Protein AF-F9Y3T7-F1 (afdb_monomer_lite)

pLDDT: mean 92.43, std 6.91, range [63.28, 98.75]

Structure (mmCIF, N/CA/C/O backbone):
data_AF-F9Y3T7-F1
#
_entry.id   AF-F9Y3T7-F1
#
loop_
_atom_site.group_PDB
_atom_site.id
_atom_site.type_symbol
_atom_site.label_atom_id
_atom_site.label_alt_id
_atom_site.label_comp_id
_atom_site.label_asym_id
_atom_site.label_entity_id
_atom_site.label_seq_id
_atom_site.pdbx_PDB_ins_code
_atom_site.Cartn_x
_atom_site.Cartn_y
_atom_site.Cartn_z
_atom_site.occupancy
_atom_site.B_iso_or_equiv
_atom_site.auth_seq_id
_atom_site.auth_comp_id
_atom_site.auth_asym_id
_atom_site.auth_atom_id
_atom_site.pdbx_PDB_model_num
ATOM 1 N N . MET A 1 1 ? 11.627 -6.253 4.872 1.00 92.94 1 MET A N 1
ATOM 2 C CA . MET A 1 1 ? 11.389 -5.052 4.036 1.00 92.94 1 MET A CA 1
ATOM 3 C C . MET A 1 1 ? 10.175 -5.249 3.144 1.00 92.94 1 MET A C 1
ATOM 5 O O . MET A 1 1 ? 9.950 -6.360 2.670 1.00 92.94 1 MET A O 1
ATOM 9 N N . ALA A 1 2 ? 9.436 -4.180 2.865 1.00 96.38 2 ALA A N 1
ATOM 10 C CA . ALA A 1 2 ? 8.285 -4.183 1.967 1.00 96.38 2 ALA A CA 1
ATOM 11 C C . ALA A 1 2 ? 8.311 -2.963 1.037 1.00 96.38 2 ALA A C 1
ATOM 13 O O . ALA A 1 2 ? 8.894 -1.929 1.361 1.00 96.38 2 ALA A O 1
ATOM 14 N N . ILE A 1 3 ? 7.655 -3.079 -0.118 1.00 97.00 3 ILE A N 1
ATOM 15 C CA . ILE A 1 3 ? 7.386 -1.949 -1.014 1.00 97.00 3 ILE A CA 1
ATOM 16 C C . ILE A 1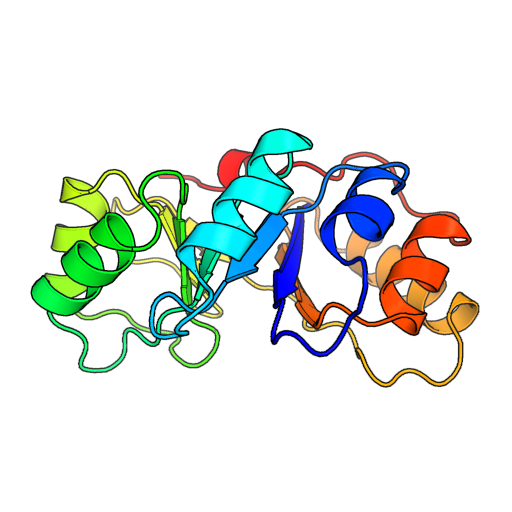 3 ? 5.877 -1.793 -1.131 1.00 97.00 3 ILE A C 1
ATOM 18 O O . ILE A 1 3 ? 5.190 -2.732 -1.540 1.00 97.00 3 ILE A O 1
ATOM 22 N N . VAL A 1 4 ? 5.383 -0.597 -0.823 1.00 98.31 4 VAL A N 1
ATOM 23 C CA . VAL A 1 4 ? 3.989 -0.212 -1.040 1.00 98.31 4 VAL A CA 1
ATOM 24 C C . VAL A 1 4 ? 3.927 0.790 -2.189 1.00 98.31 4 VAL A C 1
ATOM 26 O O . VAL A 1 4 ? 4.609 1.818 -2.174 1.00 98.31 4 VAL A O 1
ATOM 29 N N . MET A 1 5 ? 3.110 0.505 -3.205 1.00 98.50 5 MET A N 1
ATOM 30 C CA . MET A 1 5 ? 2.899 1.409 -4.338 1.00 98.50 5 MET A CA 1
ATOM 31 C C . MET A 1 5 ? 1.484 1.967 -4.335 1.00 98.50 5 MET A C 1
ATOM 33 O O . MET A 1 5 ? 0.515 1.215 -4.354 1.00 98.50 5 MET A O 1
ATOM 37 N N . ILE A 1 6 ? 1.361 3.288 -4.393 1.00 98.44 6 ILE A N 1
ATOM 38 C CA . ILE A 1 6 ? 0.078 3.961 -4.593 1.00 98.44 6 ILE A CA 1
ATOM 39 C C . ILE A 1 6 ? -0.333 3.827 -6.059 1.00 98.44 6 ILE A C 1
ATOM 41 O O . ILE A 1 6 ? 0.368 4.326 -6.947 1.00 98.44 6 ILE A O 1
ATOM 45 N N . ASP A 1 7 ? -1.483 3.206 -6.309 1.00 98.06 7 ASP A N 1
ATOM 46 C CA . ASP A 1 7 ? -2.140 3.234 -7.613 1.00 98.06 7 ASP A CA 1
ATOM 47 C C . ASP A 1 7 ? -3.159 4.383 -7.662 1.00 98.06 7 ASP A C 1
ATOM 49 O O . ASP A 1 7 ? -4.276 4.289 -7.159 1.00 98.06 7 ASP A O 1
ATOM 53 N N . ASP A 1 8 ? -2.769 5.478 -8.313 1.00 95.12 8 ASP A N 1
ATOM 54 C CA . ASP A 1 8 ? -3.622 6.644 -8.566 1.00 95.12 8 ASP A CA 1
ATOM 55 C C . ASP A 1 8 ? -4.327 6.604 -9.936 1.00 95.12 8 ASP A C 1
ATOM 57 O O . ASP A 1 8 ? -4.949 7.583 -10.355 1.00 95.12 8 ASP A O 1
ATOM 61 N N . GLY A 1 9 ? -4.273 5.469 -10.638 1.00 93.56 9 GLY A N 1
ATOM 62 C CA . GLY A 1 9 ? -4.906 5.260 -11.941 1.00 93.56 9 GLY A CA 1
ATOM 63 C C . GLY A 1 9 ? -4.071 5.699 -13.141 1.00 93.56 9 GLY A C 1
ATOM 64 O O . GLY A 1 9 ? -4.491 5.479 -14.273 1.00 93.56 9 GLY A O 1
ATOM 65 N N . MET A 1 10 ? -2.881 6.265 -12.929 1.00 93.19 10 MET A N 1
ATOM 66 C CA . MET A 1 10 ? -2.039 6.768 -14.022 1.00 93.19 10 MET A CA 1
ATOM 67 C C . MET A 1 10 ? -1.306 5.662 -14.798 1.00 93.19 10 MET A C 1
ATOM 69 O O . MET A 1 10 ? -0.823 5.909 -15.903 1.00 93.19 10 MET A O 1
ATOM 73 N N . MET A 1 11 ? -1.192 4.451 -14.240 1.00 93.50 11 MET A N 1
ATOM 74 C CA . MET A 1 11 ? -0.528 3.324 -14.898 1.00 93.50 11 MET A CA 1
ATOM 75 C C . MET A 1 11 ? -1.543 2.370 -15.538 1.00 93.50 11 MET A C 1
ATOM 77 O O . MET A 1 11 ? -2.214 1.594 -14.858 1.00 93.50 11 MET A O 1
ATOM 81 N N . VAL A 1 12 ? -1.603 2.379 -16.870 1.00 91.38 12 VAL A N 1
ATOM 82 C CA . VAL A 1 12 ? -2.367 1.386 -17.637 1.00 91.38 12 VAL A CA 1
ATOM 83 C C . VAL A 1 12 ? -1.750 -0.001 -17.439 1.00 91.38 12 VAL A C 1
ATOM 85 O O . VAL A 1 12 ? -0.534 -0.159 -17.536 1.00 91.38 12 VAL A O 1
ATOM 88 N N . GLY A 1 13 ? -2.585 -1.008 -17.169 1.00 94.12 13 GLY A N 1
ATOM 89 C CA . GLY A 1 13 ? -2.123 -2.383 -16.946 1.00 94.12 13 GLY A CA 1
ATOM 90 C C . GLY A 1 13 ? -1.338 -2.576 -15.643 1.00 94.12 13 GLY A C 1
ATOM 91 O O . GLY A 1 13 ? -0.495 -3.469 -15.569 1.00 94.12 13 GLY A O 1
ATOM 92 N N . GLY A 1 14 ? -1.587 -1.733 -14.631 1.00 95.69 14 GLY A N 1
ATOM 93 C CA . GLY A 1 14 ? -0.938 -1.800 -13.318 1.00 95.69 14 GLY A CA 1
ATOM 94 C C . GLY A 1 14 ? -0.891 -3.211 -12.712 1.00 95.69 14 GLY A C 1
ATOM 95 O O . GLY A 1 14 ? 0.211 -3.695 -12.454 1.00 95.69 14 GLY A O 1
ATOM 96 N N . PRO A 1 15 ? -2.028 -3.924 -12.572 1.00 97.06 15 PRO A N 1
ATOM 97 C CA . PRO A 1 15 ? -2.051 -5.278 -12.014 1.00 97.06 15 PRO A CA 1
ATOM 98 C C . PRO A 1 15 ? -1.125 -6.267 -12.729 1.00 97.06 15 PRO A C 1
ATOM 100 O O . PRO A 1 15 ? -0.360 -6.971 -12.076 1.00 97.06 15 PRO A O 1
ATOM 103 N N . GLN A 1 16 ? -1.129 -6.290 -14.065 1.00 97.44 16 GLN A N 1
ATOM 104 C CA . GLN A 1 16 ? -0.275 -7.186 -14.850 1.00 97.44 16 GLN A CA 1
ATOM 105 C C . GLN A 1 16 ? 1.206 -6.813 -14.727 1.00 97.44 16 GLN A C 1
ATOM 107 O O . GLN A 1 16 ? 2.065 -7.690 -14.647 1.00 97.44 16 GLN A O 1
ATOM 112 N N . ALA A 1 17 ? 1.517 -5.515 -14.713 1.00 96.94 17 ALA A N 1
ATOM 113 C CA . ALA A 1 17 ? 2.886 -5.034 -14.577 1.00 96.94 17 ALA A CA 1
ATOM 114 C C . ALA A 1 17 ? 3.478 -5.362 -13.198 1.00 96.94 17 ALA A C 1
ATOM 116 O O . ALA A 1 17 ? 4.644 -5.745 -13.111 1.00 96.94 17 ALA A O 1
ATOM 117 N N . VAL A 1 18 ? 2.667 -5.240 -12.146 1.00 97.56 18 VAL A N 1
ATOM 118 C CA . VAL A 1 18 ? 3.042 -5.568 -10.767 1.00 97.56 18 VAL A CA 1
ATOM 119 C C . VAL A 1 18 ? 3.184 -7.079 -10.575 1.00 97.56 18 VAL A C 1
ATOM 121 O O . VAL A 1 18 ? 4.167 -7.523 -9.993 1.00 97.56 18 VAL A O 1
ATOM 124 N N . ALA A 1 19 ? 2.266 -7.880 -11.122 1.00 97.19 19 ALA A N 1
ATOM 125 C CA . ALA A 1 19 ? 2.326 -9.343 -11.037 1.00 97.19 19 ALA A CA 1
ATOM 126 C C . ALA A 1 19 ? 3.581 -9.940 -11.702 1.00 97.19 19 ALA A C 1
ATOM 128 O O . ALA A 1 19 ? 4.000 -11.043 -11.366 1.00 97.19 19 ALA A O 1
ATOM 129 N N . ALA A 1 20 ? 4.186 -9.218 -12.650 1.00 96.06 20 ALA A N 1
ATOM 130 C CA . ALA A 1 20 ? 5.406 -9.629 -13.339 1.00 96.06 20 ALA A CA 1
ATOM 131 C C . ALA A 1 20 ? 6.704 -9.266 -12.587 1.00 96.06 20 ALA A C 1
ATOM 133 O O . ALA A 1 20 ? 7.796 -9.500 -13.116 1.00 96.06 20 ALA A O 1
ATOM 134 N N . LEU A 1 21 ? 6.616 -8.646 -11.405 1.00 96.38 21 LEU A N 1
ATOM 135 C CA . LEU A 1 21 ? 7.786 -8.324 -10.592 1.00 96.38 21 LEU A CA 1
ATOM 136 C C . LEU A 1 21 ? 8.402 -9.594 -9.982 1.00 96.38 21 LEU A C 1
ATOM 138 O O . LEU A 1 21 ? 7.680 -10.519 -9.617 1.00 96.38 21 LEU A O 1
ATOM 142 N N . PRO A 1 22 ? 9.736 -9.644 -9.816 1.00 94.25 22 PRO A N 1
ATOM 143 C CA . PRO A 1 22 ? 10.430 -10.810 -9.261 1.00 94.25 22 PRO A CA 1
ATOM 144 C C . PRO A 1 22 ? 10.313 -10.925 -7.728 1.00 94.25 22 PRO A C 1
ATOM 146 O O . PRO A 1 22 ? 11.046 -11.687 -7.103 1.00 94.25 22 PRO A O 1
ATOM 149 N N . MET A 1 23 ? 9.439 -10.134 -7.108 1.00 94.44 23 MET A N 1
ATOM 150 C CA . MET A 1 23 ? 9.295 -9.996 -5.663 1.00 94.44 23 MET A CA 1
ATOM 151 C C . MET A 1 23 ? 7.871 -9.556 -5.311 1.00 94.44 23 MET A C 1
ATOM 153 O O . MET A 1 23 ? 7.219 -8.912 -6.140 1.00 94.44 23 MET A O 1
ATOM 157 N N . PRO A 1 24 ? 7.382 -9.860 -4.098 1.00 96.31 24 PRO A N 1
ATOM 158 C CA . PRO A 1 24 ? 6.088 -9.372 -3.654 1.00 96.31 24 PRO A CA 1
ATOM 159 C C . PRO A 1 24 ? 6.139 -7.865 -3.404 1.00 96.31 24 PRO A C 1
ATOM 161 O O . PRO A 1 24 ? 7.144 -7.318 -2.945 1.00 96.31 24 PRO A O 1
ATOM 164 N N . VAL A 1 25 ? 5.021 -7.208 -3.685 1.00 97.44 25 VAL A N 1
ATOM 165 C CA . VAL A 1 25 ? 4.777 -5.800 -3.372 1.00 97.44 25 VAL A CA 1
ATOM 166 C C . VAL A 1 25 ? 3.317 -5.647 -2.957 1.00 97.44 25 VAL A C 1
ATOM 168 O O . VAL A 1 25 ? 2.473 -6.478 -3.309 1.00 97.44 25 VAL A O 1
ATOM 171 N N . THR A 1 26 ? 3.017 -4.572 -2.244 1.00 98.69 26 THR A N 1
ATOM 172 C CA . THR A 1 26 ? 1.663 -4.242 -1.793 1.00 98.69 26 THR A CA 1
ATOM 173 C C . THR A 1 26 ? 1.161 -3.008 -2.537 1.00 98.69 26 THR A C 1
ATOM 175 O O . THR A 1 26 ? 1.932 -2.094 -2.837 1.00 98.69 26 THR A O 1
ATOM 178 N N . ILE A 1 27 ? -0.132 -2.961 -2.848 1.00 98.75 27 ILE A N 1
ATOM 179 C CA . ILE A 1 27 ? -0.757 -1.836 -3.548 1.00 98.75 27 ILE A CA 1
ATOM 180 C C . ILE A 1 27 ? -1.655 -1.053 -2.605 1.00 98.75 27 ILE A C 1
ATOM 182 O O . ILE A 1 27 ? -2.547 -1.606 -1.972 1.00 98.75 27 ILE A O 1
ATOM 186 N N . ALA A 1 28 ? -1.441 0.255 -2.550 1.00 98.69 28 ALA A N 1
ATOM 187 C CA . ALA A 1 28 ? -2.309 1.179 -1.847 1.00 98.69 28 ALA A CA 1
ATOM 188 C C . ALA A 1 28 ? -3.337 1.779 -2.809 1.00 98.69 28 ALA A C 1
ATOM 190 O O . ALA A 1 28 ? -2.976 2.330 -3.855 1.00 98.69 28 ALA A O 1
ATOM 191 N N . ILE A 1 29 ? -4.613 1.680 -2.439 1.00 98.62 29 ILE A N 1
ATOM 192 C CA . ILE A 1 29 ? -5.747 2.195 -3.213 1.00 98.62 29 ILE A CA 1
ATOM 193 C C . ILE A 1 29 ? -6.523 3.172 -2.338 1.00 98.62 29 ILE A C 1
ATOM 195 O O . ILE A 1 29 ? -6.864 2.852 -1.203 1.00 98.62 29 ILE A O 1
ATOM 199 N N . ASP A 1 30 ? -6.825 4.351 -2.873 1.00 98.06 30 ASP A N 1
ATOM 200 C CA . ASP A 1 30 ? -7.737 5.297 -2.229 1.00 98.06 30 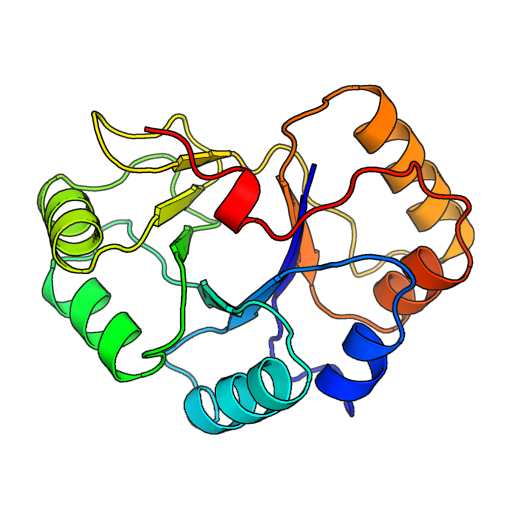ASP A CA 1
ATOM 201 C C . ASP A 1 30 ? -9.186 4.767 -2.331 1.00 98.06 30 ASP A C 1
ATOM 203 O O . ASP A 1 30 ? -9.701 4.633 -3.449 1.00 98.06 30 ASP A O 1
ATOM 207 N N . PRO A 1 31 ? -9.849 4.455 -1.198 1.00 97.50 31 PRO A N 1
ATOM 208 C CA . PRO A 1 31 ? -11.192 3.880 -1.178 1.00 97.50 31 PRO A CA 1
ATOM 209 C C . PRO A 1 31 ? -12.281 4.853 -1.650 1.00 97.50 31 PRO A C 1
ATOM 211 O O . PRO A 1 31 ? -13.386 4.414 -1.957 1.00 97.50 31 PRO A O 1
ATOM 214 N N . SER A 1 32 ? -12.003 6.160 -1.717 1.00 96.19 32 SER A N 1
ATOM 215 C CA . SER A 1 32 ? -12.960 7.170 -2.189 1.00 96.19 32 SER A CA 1
ATOM 216 C C . SER A 1 32 ? -13.091 7.216 -3.713 1.00 96.19 32 SER A C 1
ATOM 218 O O . SER A 1 32 ? -13.996 7.862 -4.250 1.00 96.19 32 SER A O 1
ATOM 220 N N . ARG A 1 33 ? -12.198 6.530 -4.435 1.00 96.38 33 ARG A N 1
ATOM 221 C CA . ARG A 1 33 ? -12.238 6.484 -5.893 1.00 96.38 33 ARG A CA 1
ATOM 222 C C . ARG A 1 33 ? -13.426 5.669 -6.387 1.00 96.38 33 ARG A C 1
ATOM 224 O O . ARG A 1 33 ? -13.706 4.582 -5.892 1.00 96.38 33 ARG A O 1
ATOM 231 N N . ALA A 1 34 ? -14.037 6.141 -7.471 1.00 95.75 34 ALA A N 1
ATOM 232 C CA . ALA A 1 34 ? -15.141 5.439 -8.123 1.00 95.75 34 ALA A CA 1
ATOM 233 C C . ALA A 1 34 ? -14.759 4.031 -8.628 1.00 95.75 34 ALA A C 1
ATOM 235 O O . ALA A 1 34 ? -15.621 3.166 -8.715 1.00 95.75 34 ALA A O 1
ATOM 236 N N . ASP A 1 35 ? -13.479 3.801 -8.946 1.00 95.38 35 ASP A N 1
ATOM 237 C CA . ASP A 1 35 ? -12.940 2.528 -9.441 1.00 95.38 35 ASP A CA 1
ATOM 238 C C . ASP A 1 35 ? -12.215 1.699 -8.359 1.00 95.38 35 ASP A C 1
ATOM 240 O O . ASP A 1 35 ? -11.543 0.720 -8.690 1.00 95.38 35 ASP A O 1
ATOM 244 N N . ALA A 1 36 ? -12.315 2.069 -7.073 1.00 97.81 36 ALA A N 1
ATOM 245 C CA . ALA A 1 36 ? -11.547 1.444 -5.990 1.00 97.81 36 ALA A CA 1
ATOM 246 C C . ALA A 1 36 ? -11.797 -0.070 -5.877 1.00 97.81 36 ALA A C 1
ATOM 248 O O . ALA A 1 36 ? -10.849 -0.858 -5.833 1.00 97.81 36 ALA A O 1
ATOM 249 N N . THR A 1 37 ? -13.067 -0.487 -5.887 1.00 97.38 37 THR A N 1
ATOM 250 C CA . THR A 1 37 ? -13.456 -1.902 -5.786 1.00 97.38 37 THR A CA 1
ATOM 251 C C . THR A 1 37 ? -12.981 -2.710 -6.995 1.00 97.38 37 THR A C 1
ATOM 253 O O . THR A 1 37 ? -12.426 -3.796 -6.825 1.00 97.38 37 THR A O 1
ATOM 256 N N . ASP A 1 38 ? -13.115 -2.168 -8.209 1.00 97.12 38 ASP A N 1
ATOM 257 C CA . ASP A 1 38 ? -12.647 -2.829 -9.433 1.00 97.12 38 ASP A CA 1
ATOM 258 C C . ASP A 1 38 ? -11.123 -2.982 -9.442 1.00 97.12 38 ASP A C 1
ATOM 260 O O . ASP A 1 38 ? -10.603 -4.054 -9.772 1.00 97.12 38 ASP A O 1
ATOM 264 N N . LYS A 1 39 ? -10.391 -1.945 -9.012 1.00 97.19 39 LYS A N 1
ATOM 265 C CA . LYS A 1 39 ? -8.933 -2.010 -8.853 1.00 97.19 39 LYS A CA 1
ATOM 266 C C . LYS A 1 39 ? -8.531 -3.068 -7.838 1.00 97.19 39 LYS A C 1
ATOM 268 O O . LYS A 1 39 ? -7.661 -3.883 -8.143 1.00 97.19 39 LYS A O 1
ATOM 273 N N . MET A 1 40 ? -9.162 -3.093 -6.663 1.00 98.44 40 MET A N 1
ATOM 274 C CA . MET A 1 40 ? -8.873 -4.110 -5.654 1.00 98.44 40 MET A CA 1
ATOM 275 C C . MET A 1 40 ? -9.084 -5.508 -6.230 1.00 98.44 40 MET A C 1
ATOM 277 O O . MET A 1 40 ? -8.171 -6.326 -6.169 1.00 98.44 40 MET A O 1
ATOM 281 N N . ASN A 1 41 ? -10.230 -5.763 -6.862 1.00 98.31 41 ASN A N 1
ATOM 282 C CA . ASN A 1 41 ? -10.521 -7.056 -7.476 1.00 98.31 41 ASN A CA 1
ATOM 283 C C . ASN A 1 41 ? -9.449 -7.456 -8.501 1.00 98.31 41 ASN A C 1
ATOM 285 O O . ASN A 1 41 ? -8.985 -8.596 -8.488 1.00 98.31 41 ASN A O 1
ATOM 289 N N . ALA A 1 42 ? -8.997 -6.519 -9.339 1.00 98.12 42 ALA A N 1
ATOM 290 C CA . ALA A 1 42 ? -7.963 -6.777 -10.337 1.00 98.12 42 ALA A CA 1
ATOM 291 C C . ALA A 1 42 ? -6.596 -7.134 -9.720 1.00 98.12 42 ALA A C 1
ATOM 293 O O . ALA A 1 42 ? -5.942 -8.064 -10.192 1.00 98.12 42 ALA A O 1
ATOM 294 N N . TYR A 1 43 ? -6.165 -6.441 -8.660 1.00 98.56 43 TYR A N 1
ATOM 295 C CA . TYR A 1 43 ? -4.917 -6.773 -7.958 1.00 98.56 43 TYR A CA 1
ATOM 296 C C . TYR A 1 43 ? -5.027 -8.090 -7.186 1.00 98.56 43 TYR A C 1
ATOM 298 O O . TYR A 1 43 ? -4.151 -8.951 -7.289 1.00 98.56 43 TYR A O 1
ATOM 306 N N . ARG A 1 44 ? -6.130 -8.292 -6.461 1.00 98.25 44 ARG A N 1
ATOM 307 C CA . ARG A 1 44 ? -6.362 -9.494 -5.649 1.00 98.25 44 ARG A CA 1
ATOM 308 C C . ARG A 1 44 ? -6.485 -10.753 -6.507 1.00 98.25 44 ARG A C 1
ATOM 310 O O . ARG A 1 44 ? -5.961 -11.791 -6.115 1.00 98.25 44 ARG A O 1
ATOM 317 N N . ALA A 1 45 ? -7.076 -10.662 -7.701 1.00 98.19 45 ALA A N 1
ATOM 318 C CA . ALA A 1 45 ? -7.124 -11.764 -8.668 1.00 98.19 45 ALA A CA 1
ATOM 319 C C . ALA A 1 45 ? -5.731 -12.231 -9.135 1.00 98.19 45 ALA A C 1
ATOM 321 O O . ALA A 1 45 ? -5.572 -13.385 -9.525 1.00 98.19 45 ALA A O 1
ATOM 322 N N . MET A 1 46 ? -4.723 -11.357 -9.062 1.00 97.81 46 MET A N 1
ATOM 323 C CA . MET A 1 46 ? -3.318 -11.674 -9.346 1.00 97.81 46 MET A CA 1
ATOM 324 C C . MET A 1 46 ? -2.532 -12.091 -8.089 1.00 97.81 46 MET A C 1
ATOM 326 O O . MET A 1 46 ? -1.316 -12.248 -8.152 1.00 97.81 46 MET A O 1
ATOM 330 N N . GLY A 1 47 ? -3.198 -12.245 -6.938 1.00 97.69 47 GLY A N 1
ATOM 331 C CA . GLY A 1 47 ? -2.561 -12.578 -5.660 1.00 97.69 47 GLY A CA 1
ATOM 332 C C . GLY A 1 47 ? -1.804 -11.418 -5.006 1.00 97.69 47 GLY A C 1
ATOM 333 O O . GLY A 1 47 ? -1.045 -11.643 -4.067 1.00 97.69 47 GLY A O 1
ATOM 334 N N . ILE A 1 48 ? -1.996 -10.185 -5.480 1.00 98.62 48 ILE A N 1
ATOM 335 C CA . ILE A 1 48 ? -1.292 -9.003 -4.972 1.00 98.62 48 ILE A CA 1
ATOM 336 C C . ILE A 1 48 ? -1.992 -8.497 -3.706 1.00 98.62 48 ILE A C 1
ATOM 338 O O . ILE A 1 48 ? -3.221 -8.485 -3.615 1.00 98.62 48 ILE A O 1
ATOM 342 N N . GLU A 1 49 ? -1.222 -8.104 -2.697 1.00 98.69 49 GLU A N 1
ATOM 343 C CA . GLU A 1 49 ? -1.759 -7.542 -1.457 1.00 98.69 49 GLU A CA 1
ATOM 344 C C . GLU A 1 49 ? -2.251 -6.105 -1.658 1.00 98.69 49 GLU A C 1
ATOM 346 O O . GLU A 1 49 ? -1.640 -5.333 -2.397 1.00 98.69 49 GLU A O 1
ATOM 351 N N . VAL A 1 50 ? -3.352 -5.745 -0.993 1.00 98.75 50 VAL A N 1
ATOM 352 C CA . VAL A 1 50 ? -3.946 -4.406 -1.062 1.00 98.75 50 VAL A CA 1
ATOM 353 C C . VAL A 1 50 ? -4.058 -3.801 0.336 1.00 98.75 50 VAL A C 1
ATOM 355 O O . VAL A 1 50 ? -4.394 -4.495 1.296 1.00 98.75 50 VAL A O 1
ATOM 358 N N . VAL A 1 51 ? -3.810 -2.498 0.432 1.00 98.75 51 VAL A N 1
ATOM 359 C CA . VAL A 1 51 ? -4.068 -1.655 1.608 1.00 98.75 51 VAL A CA 1
ATOM 360 C C . VAL A 1 51 ? -4.901 -0.441 1.199 1.00 98.75 51 VAL A C 1
ATOM 362 O O . VAL A 1 51 ? -4.872 -0.017 0.039 1.00 98.75 51 VAL A O 1
ATOM 365 N N . ALA A 1 52 ? -5.654 0.124 2.136 1.00 98.44 52 ALA A N 1
ATOM 366 C CA . ALA A 1 52 ? -6.455 1.320 1.892 1.00 98.44 52 ALA A CA 1
ATOM 367 C C . ALA A 1 52 ? -5.624 2.583 2.163 1.00 98.44 52 ALA A C 1
ATOM 369 O O . ALA A 1 52 ? -5.083 2.733 3.252 1.00 98.44 52 ALA A O 1
ATOM 370 N N . LEU A 1 53 ? -5.525 3.499 1.200 1.00 97.94 53 LEU A N 1
ATOM 371 C CA . LEU A 1 53 ? -4.900 4.810 1.390 1.00 97.94 53 LEU A CA 1
ATOM 372 C C . LEU A 1 53 ? -5.934 5.772 1.984 1.00 97.94 53 LEU A C 1
ATOM 374 O O . LEU A 1 53 ? -6.855 6.181 1.281 1.00 97.94 53 LEU A O 1
ATOM 378 N N . LEU A 1 54 ? -5.793 6.130 3.258 1.00 95.62 54 LEU A N 1
ATOM 379 C CA . LEU A 1 54 ? -6.744 6.986 3.968 1.00 95.62 54 LEU A CA 1
ATOM 380 C C . LEU A 1 54 ? -5.984 7.964 4.863 1.00 95.62 54 LEU A C 1
ATOM 382 O O . LEU A 1 54 ? -5.153 7.550 5.663 1.00 95.62 54 LEU A O 1
ATOM 386 N N . ARG A 1 55 ? -6.314 9.255 4.763 1.00 92.69 55 ARG A N 1
ATOM 387 C CA . ARG A 1 55 ? -5.851 10.261 5.724 1.00 92.69 55 ARG A CA 1
ATOM 388 C C . ARG A 1 55 ? -6.625 10.103 7.031 1.00 92.69 55 ARG A C 1
ATOM 390 O O . ARG A 1 55 ? -7.856 10.170 7.022 1.00 92.69 55 ARG A O 1
ATOM 397 N N . LEU A 1 56 ? -5.910 9.900 8.129 1.00 89.38 56 LEU A N 1
ATOM 398 C CA . LEU A 1 56 ? -6.454 9.601 9.450 1.00 89.38 56 LEU A CA 1
ATOM 399 C C . LEU A 1 56 ? -6.498 10.818 10.373 1.00 89.38 56 LEU A C 1
ATOM 401 O O . LEU A 1 56 ? -7.255 10.805 11.347 1.00 89.38 56 LEU A O 1
ATOM 405 N N . GLU A 1 57 ? -5.763 11.890 10.071 1.00 86.56 57 GLU A N 1
ATOM 406 C CA . GLU A 1 57 ? -5.932 13.163 10.774 1.00 86.56 57 GLU A CA 1
ATOM 407 C C . GLU A 1 57 ? -7.386 13.646 10.679 1.00 86.56 57 GLU A C 1
ATOM 409 O O . GLU A 1 57 ? -7.940 13.856 9.598 1.00 86.56 57 GLU A O 1
ATOM 414 N N . GLY A 1 58 ? -8.028 13.790 11.841 1.00 84.19 58 GLY A N 1
ATOM 415 C CA . GLY A 1 58 ? -9.440 14.162 11.944 1.00 84.19 58 GLY A CA 1
ATOM 416 C C . GLY A 1 58 ? -10.427 13.076 11.495 1.00 84.19 58 GLY A C 1
ATOM 417 O O . GLY A 1 58 ? -11.638 13.303 11.556 1.00 84.19 58 GLY A O 1
ATOM 418 N N . ALA A 1 59 ? -9.957 11.897 11.077 1.00 86.69 59 ALA A N 1
ATOM 419 C CA . ALA A 1 59 ? -10.822 10.784 10.721 1.00 86.69 59 ALA A CA 1
ATOM 420 C C . ALA A 1 59 ? -11.437 10.156 11.979 1.00 86.69 59 ALA A C 1
ATOM 422 O O . ALA A 1 59 ? -10.759 9.844 12.958 1.00 86.69 59 ALA A O 1
ATOM 423 N N . GLY A 1 60 ? -12.752 9.951 11.943 1.00 88.50 60 GLY A N 1
ATOM 424 C CA . GLY A 1 60 ? -13.466 9.173 12.951 1.00 88.50 60 GLY A CA 1
ATOM 425 C C . GLY A 1 60 ? -13.611 7.697 12.554 1.00 88.50 60 GLY A C 1
ATOM 426 O O . GLY A 1 60 ? -13.308 7.330 11.415 1.00 88.50 60 GLY A O 1
ATOM 427 N N . PRO A 1 61 ? -14.178 6.861 13.443 1.00 93.31 61 PRO A N 1
ATOM 428 C CA . PRO A 1 61 ? -14.463 5.449 13.167 1.00 93.31 61 PRO A CA 1
ATOM 429 C C . PRO A 1 61 ? -15.205 5.204 11.846 1.00 93.31 61 PRO A C 1
ATOM 431 O O . PRO A 1 61 ? -14.877 4.288 11.098 1.00 93.31 61 PRO A O 1
ATOM 434 N N . THR A 1 62 ? -16.166 6.068 11.508 1.00 94.69 62 THR A N 1
ATOM 435 C CA . THR A 1 62 ? -16.961 5.965 10.277 1.00 94.69 62 THR A CA 1
ATOM 436 C C . THR A 1 62 ? -16.105 5.963 9.011 1.00 94.69 62 THR A C 1
ATOM 438 O O . THR A 1 62 ? -16.431 5.248 8.068 1.00 94.69 62 THR A O 1
ATOM 441 N N . ALA A 1 63 ? -15.011 6.730 8.975 1.00 94.44 63 ALA A N 1
ATOM 442 C CA . ALA A 1 63 ? -14.124 6.766 7.813 1.00 94.44 63 ALA A CA 1
ATOM 443 C C . ALA A 1 63 ? -13.380 5.434 7.633 1.00 94.44 63 ALA A C 1
ATOM 445 O O . ALA A 1 63 ? -13.274 4.936 6.514 1.00 94.44 63 ALA A O 1
ATOM 446 N N . VAL A 1 64 ? -12.938 4.823 8.738 1.00 95.31 64 VAL A N 1
ATOM 447 C CA . VAL A 1 64 ? -12.278 3.509 8.733 1.00 95.31 64 VAL A CA 1
ATOM 448 C C . VAL A 1 64 ? -13.237 2.424 8.243 1.00 95.31 64 VAL A C 1
ATOM 450 O O . VAL A 1 64 ? -12.902 1.676 7.327 1.00 95.31 64 VAL A O 1
ATOM 453 N N . PHE A 1 65 ? -14.461 2.375 8.775 1.00 95.88 65 PHE A N 1
ATOM 454 C CA . PHE A 1 65 ? -15.453 1.386 8.339 1.00 95.88 65 PHE A CA 1
ATOM 455 C C . PHE A 1 65 ? -15.910 1.600 6.891 1.00 95.88 65 PHE A C 1
ATOM 457 O O . PHE A 1 65 ? -16.136 0.631 6.169 1.00 95.88 65 PHE A O 1
ATOM 464 N N . ALA A 1 66 ? -16.002 2.850 6.429 1.00 95.75 66 ALA A N 1
ATOM 465 C CA . ALA A 1 66 ? -16.277 3.145 5.024 1.00 95.75 66 ALA A CA 1
ATOM 466 C C . ALA A 1 66 ? -15.150 2.639 4.107 1.00 95.75 66 ALA A C 1
ATOM 468 O O . ALA A 1 66 ? -15.432 2.018 3.081 1.00 95.75 66 ALA A O 1
ATOM 469 N N . ALA A 1 67 ? -13.886 2.838 4.494 1.00 96.25 67 ALA A N 1
ATOM 470 C CA . ALA A 1 67 ? -12.741 2.302 3.763 1.00 96.25 67 ALA A CA 1
ATOM 471 C C . ALA A 1 67 ? -12.757 0.765 3.728 1.00 96.25 67 ALA A C 1
ATOM 473 O O . ALA A 1 67 ? -12.581 0.182 2.658 1.00 96.25 67 ALA A O 1
ATOM 474 N N . GLN A 1 68 ? -13.046 0.113 4.860 1.00 96.75 68 GLN A N 1
ATOM 475 C CA . GLN A 1 68 ? -13.199 -1.343 4.940 1.00 96.75 68 GLN A CA 1
ATOM 476 C C . GLN A 1 68 ? -14.334 -1.846 4.036 1.00 96.75 68 GLN A C 1
ATOM 478 O O . GLN A 1 68 ? -14.187 -2.865 3.369 1.00 96.75 68 GLN A O 1
ATOM 483 N N . HIS A 1 69 ? -15.460 -1.135 3.975 1.00 96.75 69 HIS A N 1
ATOM 484 C CA . HIS A 1 69 ? -16.578 -1.520 3.116 1.00 96.75 69 HIS A CA 1
ATOM 485 C C . HIS A 1 69 ? -16.244 -1.399 1.622 1.00 96.75 69 HIS A C 1
ATOM 487 O O . HIS A 1 69 ? -16.624 -2.266 0.837 1.00 96.75 69 HIS A O 1
ATOM 493 N N . ALA A 1 70 ? -15.522 -0.347 1.225 1.00 97.19 70 ALA A N 1
ATOM 494 C CA . ALA A 1 70 ? -15.095 -0.144 -0.161 1.00 97.19 70 ALA A CA 1
ATOM 495 C C . ALA A 1 70 ? -14.004 -1.141 -0.592 1.00 97.19 70 ALA A C 1
ATOM 497 O O . ALA A 1 70 ? -13.989 -1.598 -1.741 1.00 97.19 70 ALA A O 1
ATOM 498 N N . LEU A 1 71 ? -13.104 -1.482 0.337 1.00 98.38 71 LEU A N 1
ATOM 499 C CA . LEU A 1 71 ? -11.953 -2.359 0.137 1.00 98.38 71 LEU A CA 1
ATOM 500 C C . LEU A 1 71 ? -11.951 -3.520 1.156 1.00 98.38 71 LEU A C 1
ATOM 502 O O . LEU A 1 71 ? -11.058 -3.597 2.001 1.00 98.38 71 LEU A O 1
ATOM 506 N N . PRO A 1 72 ? -12.903 -4.471 1.078 1.00 97.62 72 PRO A N 1
ATOM 507 C CA . PRO A 1 72 ? -13.092 -5.518 2.093 1.00 97.62 72 PRO A CA 1
ATOM 508 C C . PRO A 1 72 ? -11.951 -6.535 2.204 1.00 97.62 72 PRO A C 1
ATOM 510 O O . PRO A 1 72 ? -11.968 -7.375 3.097 1.00 97.62 72 PRO A O 1
ATOM 513 N N . GLN A 1 73 ? -10.976 -6.498 1.293 1.00 97.94 73 GLN A N 1
ATOM 514 C CA . GLN A 1 73 ? -9.780 -7.343 1.343 1.00 97.94 73 GLN A CA 1
ATOM 515 C C . GLN A 1 73 ? -8.502 -6.553 1.653 1.00 97.94 73 GLN A C 1
ATOM 517 O O . GLN A 1 73 ? -7.407 -7.100 1.500 1.00 97.94 73 GLN A O 1
ATOM 522 N N . ALA A 1 74 ? -8.617 -5.279 2.043 1.00 98.38 74 ALA A N 1
ATOM 523 C CA . ALA A 1 74 ? -7.477 -4.522 2.535 1.00 98.38 74 ALA A CA 1
ATOM 524 C C . ALA A 1 74 ? -6.977 -5.131 3.852 1.00 98.38 74 ALA A C 1
ATOM 526 O O . ALA A 1 74 ? -7.777 -5.453 4.726 1.00 98.38 74 ALA A O 1
ATOM 527 N N . VAL A 1 75 ? -5.659 -5.284 3.992 1.00 97.81 75 VAL A N 1
ATOM 528 C CA . VAL A 1 75 ? -5.041 -5.829 5.222 1.00 97.81 75 VAL A CA 1
ATOM 529 C C . VAL A 1 75 ? -4.650 -4.743 6.227 1.00 97.81 75 VAL A C 1
ATOM 531 O O . VAL A 1 75 ? -4.426 -5.017 7.401 1.00 97.81 75 VAL A O 1
ATOM 534 N N . ALA A 1 76 ? -4.552 -3.499 5.762 1.00 97.50 76 ALA A N 1
ATOM 535 C CA . ALA A 1 76 ? -4.173 -2.347 6.565 1.00 97.50 76 ALA A CA 1
ATOM 536 C C . ALA A 1 76 ? -4.710 -1.052 5.951 1.00 97.50 76 ALA A C 1
ATOM 538 O O . ALA A 1 76 ? -5.086 -1.007 4.771 1.00 97.50 76 ALA A O 1
ATOM 539 N N . VAL A 1 77 ? -4.687 0.007 6.754 1.00 97.00 77 VAL A N 1
ATOM 540 C CA . VAL A 1 77 ? -4.804 1.391 6.304 1.00 97.00 77 VAL A CA 1
ATOM 541 C C . VAL A 1 77 ? -3.418 2.022 6.277 1.00 97.00 77 VAL A C 1
ATOM 543 O O . VAL A 1 77 ? -2.656 1.909 7.232 1.00 97.00 77 VAL A O 1
ATOM 546 N N . MET A 1 78 ? -3.104 2.703 5.182 1.00 96.88 78 MET A N 1
ATOM 547 C CA . MET A 1 78 ? -1.904 3.505 5.032 1.00 96.88 78 MET A CA 1
ATOM 548 C C . MET A 1 78 ? -2.253 4.988 5.069 1.00 96.88 78 MET A C 1
ATOM 550 O O . MET A 1 78 ? -3.072 5.450 4.271 1.00 96.88 78 MET A O 1
ATOM 554 N N . ASP A 1 79 ? -1.573 5.720 5.942 1.00 94.44 79 ASP A N 1
ATOM 555 C CA . ASP A 1 79 ? -1.602 7.174 6.015 1.00 94.44 79 ASP A CA 1
ATOM 556 C C . ASP A 1 79 ? -0.207 7.723 5.709 1.00 94.44 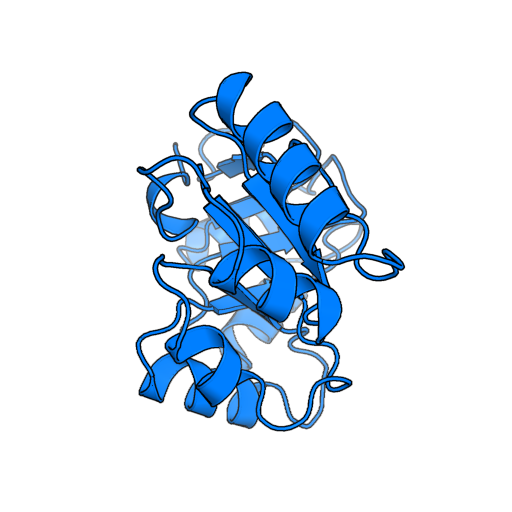79 ASP A C 1
ATOM 558 O O . ASP A 1 79 ? 0.787 7.359 6.336 1.00 94.44 79 ASP A O 1
ATOM 562 N N . VAL A 1 80 ? -0.128 8.583 4.699 1.00 91.12 80 VAL A N 1
ATOM 563 C CA . VAL A 1 80 ? 1.134 9.161 4.217 1.00 91.12 80 VAL A CA 1
ATOM 564 C C . VAL A 1 80 ? 1.357 10.585 4.714 1.00 91.12 80 VAL A C 1
ATOM 566 O O . VAL A 1 80 ? 2.438 11.130 4.499 1.00 91.12 80 VAL A O 1
ATOM 569 N N . ASP A 1 81 ? 0.348 11.184 5.345 1.00 83.69 81 ASP A N 1
ATOM 570 C CA . ASP A 1 81 ? 0.350 12.585 5.758 1.00 83.69 81 ASP A CA 1
ATOM 571 C C . ASP A 1 81 ? 0.457 12.734 7.276 1.00 83.69 81 ASP A C 1
ATOM 573 O O . ASP A 1 81 ? 1.050 13.700 7.757 1.00 83.69 81 ASP A O 1
ATOM 577 N N . SER A 1 82 ? -0.099 11.788 8.035 1.00 75.31 82 SER A N 1
ATOM 578 C CA . SER A 1 82 ? -0.181 11.894 9.490 1.00 75.31 82 SER A CA 1
ATOM 579 C C . SER A 1 82 ? 0.826 10.986 10.196 1.00 75.31 82 SER A C 1
ATOM 581 O O . SER A 1 82 ? 0.953 9.795 9.908 1.00 75.31 82 SER A O 1
ATOM 583 N N . ALA A 1 83 ? 1.544 11.562 11.162 1.00 72.25 83 ALA A N 1
ATOM 584 C CA . ALA A 1 83 ? 2.390 10.812 12.092 1.00 72.25 83 ALA A CA 1
ATOM 585 C C . ALA A 1 83 ? 1.596 10.278 13.295 1.00 72.25 83 ALA A C 1
ATOM 587 O O . ALA A 1 83 ? 2.019 9.324 13.937 1.00 72.25 83 ALA A O 1
ATOM 588 N N . GLU A 1 84 ? 0.442 10.880 13.581 1.00 77.00 84 GLU A N 1
ATOM 589 C CA . GLU A 1 84 ? -0.403 10.546 14.721 1.00 77.00 84 GLU A CA 1
ATOM 590 C C . GLU A 1 84 ? -1.804 10.157 14.252 1.00 77.00 84 GLU A C 1
ATOM 592 O O . GLU A 1 84 ? -2.328 10.683 13.270 1.00 77.00 84 GLU A O 1
ATOM 597 N N . ILE A 1 85 ? -2.425 9.245 14.994 1.00 85.88 85 ILE A N 1
ATOM 598 C CA . ILE A 1 85 ? -3.788 8.778 14.767 1.00 85.88 85 ILE A CA 1
ATOM 599 C C . ILE A 1 85 ? -4.632 9.060 16.011 1.00 85.88 85 ILE A C 1
ATOM 601 O O . ILE A 1 85 ? -4.219 8.811 17.144 1.00 85.88 85 ILE A O 1
ATOM 605 N N . GLY A 1 86 ? -5.847 9.572 15.812 1.00 86.69 86 GLY A N 1
ATOM 606 C CA . GLY A 1 86 ? -6.788 9.773 16.912 1.00 86.69 86 GLY A CA 1
ATOM 607 C C . GLY A 1 86 ? -7.272 8.444 17.502 1.00 86.69 86 GLY A C 1
ATOM 608 O O . GLY A 1 86 ? -7.531 7.487 16.771 1.00 86.69 86 GLY A O 1
ATOM 609 N N . THR A 1 87 ? -7.492 8.392 18.820 1.00 88.50 87 THR A N 1
ATOM 610 C CA . THR A 1 87 ? -7.911 7.172 19.543 1.00 88.50 87 THR A CA 1
ATOM 611 C C . THR A 1 87 ? -9.140 6.486 18.934 1.00 88.50 87 THR A C 1
ATOM 613 O O . THR A 1 87 ? -9.204 5.262 18.887 1.00 88.50 87 THR A O 1
ATOM 616 N N . GLY A 1 88 ? -10.110 7.257 18.430 1.00 90.25 88 GLY A N 1
ATOM 617 C CA . GLY A 1 88 ? -11.300 6.705 17.776 1.00 90.25 88 GLY A CA 1
ATOM 618 C C . GLY A 1 88 ? -10.979 5.932 16.493 1.00 90.25 88 GLY A C 1
ATOM 619 O O . GLY A 1 88 ? -11.462 4.817 16.320 1.00 90.25 88 GLY A O 1
ATOM 620 N N . ALA A 1 89 ? -10.138 6.491 15.619 1.00 91.75 89 ALA A N 1
ATOM 621 C CA . ALA A 1 89 ? -9.690 5.808 14.408 1.00 91.75 89 ALA A CA 1
ATOM 622 C C . ALA A 1 89 ? -8.812 4.593 14.740 1.00 91.75 89 ALA A C 1
ATOM 624 O O . ALA A 1 89 ? -9.011 3.533 14.155 1.00 91.75 89 ALA A O 1
ATOM 625 N N . ALA A 1 90 ? -7.916 4.706 15.726 1.00 91.62 90 ALA A N 1
ATOM 626 C CA . ALA A 1 90 ? -7.088 3.585 16.176 1.00 91.62 90 ALA A CA 1
ATOM 627 C C . ALA A 1 90 ? -7.932 2.407 16.695 1.00 91.62 90 ALA A C 1
ATOM 629 O O . ALA A 1 90 ? -7.669 1.253 16.358 1.00 91.62 90 ALA A O 1
ATOM 630 N N . ASN A 1 91 ? -8.985 2.685 17.469 1.00 92.25 91 ASN A N 1
ATOM 631 C CA . ASN A 1 91 ? -9.913 1.652 17.929 1.00 92.25 91 ASN A CA 1
ATOM 632 C C . ASN A 1 91 ? -10.700 1.030 16.775 1.00 92.25 91 ASN A C 1
ATOM 634 O O . ASN A 1 91 ? -10.818 -0.189 16.723 1.00 92.25 91 ASN A O 1
ATOM 638 N N . ALA A 1 92 ? -11.170 1.841 15.827 1.00 94.75 92 ALA A N 1
ATOM 639 C CA . ALA A 1 92 ? -11.882 1.339 14.656 1.00 94.75 92 ALA A CA 1
ATOM 640 C C . ALA A 1 92 ? -11.000 0.443 13.772 1.00 94.75 92 ALA A C 1
ATOM 642 O O . ALA A 1 92 ? -11.476 -0.579 13.287 1.00 94.75 92 ALA A O 1
ATOM 643 N N . LEU A 1 93 ? -9.716 0.779 13.593 1.00 94.75 93 LEU A N 1
ATOM 644 C CA . LEU A 1 93 ? -8.761 -0.077 12.878 1.00 94.75 93 LEU A CA 1
ATOM 645 C C . LEU A 1 93 ? -8.603 -1.430 13.575 1.00 94.75 93 LEU A C 1
ATOM 647 O O . LEU A 1 93 ? -8.708 -2.468 12.925 1.00 94.75 93 LEU A O 1
ATOM 651 N N . ARG A 1 94 ? -8.449 -1.423 14.904 1.00 93.44 94 ARG A N 1
ATOM 652 C CA . ARG A 1 94 ? -8.346 -2.649 15.705 1.00 93.44 94 ARG A CA 1
ATOM 653 C C . ARG A 1 94 ? -9.606 -3.508 15.614 1.00 93.44 94 ARG A C 1
ATOM 655 O O . ARG A 1 94 ? -9.505 -4.709 15.397 1.00 93.44 94 ARG A O 1
ATOM 662 N N . GLU A 1 95 ? -10.783 -2.900 15.747 1.00 94.50 95 GLU A N 1
ATOM 663 C CA . GLU A 1 95 ? -12.073 -3.589 15.599 1.00 94.50 95 GLU A CA 1
ATOM 664 C C . GLU A 1 95 ? -12.255 -4.170 14.192 1.00 94.50 95 GLU A C 1
ATOM 666 O O . GLU A 1 95 ? -12.793 -5.266 14.035 1.00 94.50 95 GLU A O 1
ATOM 67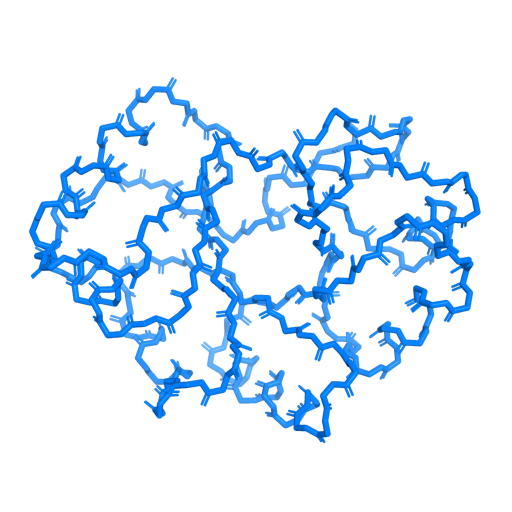1 N N . ALA A 1 96 ? -11.769 -3.464 13.170 1.00 93.81 96 ALA A N 1
ATOM 672 C CA . ALA A 1 96 ? -11.785 -3.916 11.785 1.00 93.81 96 ALA A CA 1
ATOM 673 C C . ALA A 1 96 ? -10.721 -4.988 11.473 1.00 93.81 96 ALA A C 1
ATOM 675 O O . ALA A 1 96 ? -10.759 -5.564 10.384 1.00 93.81 96 ALA A O 1
ATOM 676 N N . GLY A 1 97 ? -9.784 -5.254 12.391 1.00 93.75 97 GLY A N 1
ATOM 677 C CA . GLY A 1 97 ? -8.637 -6.136 12.159 1.00 93.75 97 GLY A CA 1
ATOM 678 C C . GLY A 1 97 ? -7.649 -5.591 11.122 1.00 93.75 97 GLY A C 1
ATOM 679 O O . GLY A 1 97 ? -6.974 -6.372 10.457 1.00 93.75 97 GLY A O 1
ATOM 680 N N . LEU A 1 98 ? -7.604 -4.269 10.943 1.00 95.50 98 LEU A N 1
ATOM 681 C CA . LEU A 1 98 ? -6.724 -3.587 9.998 1.00 95.50 98 LEU A CA 1
ATOM 682 C C . LEU A 1 98 ? -5.484 -3.065 10.723 1.00 95.50 98 LEU A C 1
ATOM 684 O O . LEU A 1 98 ? -5.599 -2.379 11.739 1.00 95.50 98 LEU A O 1
ATOM 688 N N . GLY A 1 99 ? -4.305 -3.331 10.163 1.00 95.12 99 GLY A N 1
ATOM 689 C CA . GLY A 1 99 ? -3.074 -2.675 10.602 1.00 95.12 99 GLY A CA 1
ATOM 690 C C . GLY A 1 99 ? -2.997 -1.206 10.172 1.00 95.12 99 GLY A C 1
ATOM 691 O O . GLY A 1 99 ? -3.799 -0.725 9.365 1.00 95.12 99 GLY A O 1
ATOM 692 N N . LEU A 1 100 ? -1.987 -0.505 10.677 1.00 94.94 100 LEU A N 1
ATOM 693 C CA . LEU A 1 100 ? -1.627 0.860 10.315 1.00 94.94 100 LEU A CA 1
ATOM 694 C C . LEU A 1 100 ? -0.258 0.888 9.633 1.00 94.94 100 LEU A C 1
ATOM 696 O O . LEU A 1 100 ? 0.710 0.320 10.127 1.00 94.94 100 LEU A O 1
ATOM 700 N N . ILE A 1 101 ? -0.164 1.608 8.523 1.00 95.44 101 ILE A N 1
ATOM 701 C CA . ILE A 1 101 ? 1.099 1.930 7.862 1.00 95.44 101 ILE A CA 1
ATOM 702 C C . ILE A 1 101 ? 1.233 3.449 7.866 1.00 95.44 101 ILE A C 1
ATOM 704 O O . ILE A 1 101 ? 0.393 4.130 7.280 1.00 95.44 101 ILE A O 1
ATOM 708 N N . SER A 1 102 ? 2.246 3.999 8.530 1.00 93.38 102 SER A N 1
ATOM 709 C CA . SER A 1 102 ? 2.403 5.458 8.635 1.00 93.38 102 SER A CA 1
ATOM 710 C C . SER A 1 102 ? 3.859 5.890 8.781 1.00 93.38 102 SER A C 1
ATOM 712 O O . SER A 1 102 ? 4.751 5.063 8.946 1.00 93.38 102 SER A O 1
ATOM 714 N N . MET A 1 103 ? 4.115 7.197 8.700 1.00 88.88 103 MET A N 1
ATOM 715 C CA . MET A 1 103 ? 5.453 7.771 8.914 1.00 88.88 103 MET A CA 1
ATOM 716 C C . MET A 1 103 ? 5.852 7.820 10.401 1.00 88.88 103 MET A C 1
ATOM 718 O O . MET A 1 103 ? 7.041 7.857 10.721 1.00 88.88 103 MET A O 1
ATOM 722 N N . GLY A 1 104 ? 4.867 7.879 11.301 1.00 83.25 104 GLY A N 1
ATOM 723 C CA . GLY A 1 104 ? 5.078 8.001 12.744 1.00 83.25 104 GLY A CA 1
ATOM 724 C C . GLY A 1 104 ? 5.284 6.659 13.438 1.00 83.25 104 GLY A C 1
ATOM 725 O O . GLY A 1 104 ? 5.106 5.602 12.837 1.00 83.25 104 GLY A O 1
ATOM 726 N N . GLU A 1 105 ? 5.646 6.717 14.717 1.00 70.69 105 GLU A N 1
ATOM 727 C CA . GLU A 1 105 ? 5.653 5.544 15.590 1.00 70.69 105 GLU A CA 1
ATOM 728 C C . GLU A 1 105 ? 4.194 5.169 15.907 1.00 70.69 105 GLU A C 1
ATOM 730 O O . GLU A 1 105 ? 3.378 6.042 16.211 1.00 70.69 105 GLU A O 1
ATOM 735 N N . GLY A 1 106 ? 3.831 3.892 15.744 1.00 71.00 106 GLY A N 1
ATOM 736 C CA . GLY A 1 106 ? 2.463 3.404 15.944 1.00 71.00 106 GLY A CA 1
ATOM 737 C C . GLY A 1 106 ? 1.883 3.722 17.331 1.00 71.00 106 GLY A C 1
ATOM 738 O O . GLY A 1 106 ? 2.582 4.129 18.256 1.00 71.00 106 GLY A O 1
ATOM 739 N N . THR A 1 107 ? 0.571 3.532 17.500 1.00 71.62 107 THR A N 1
ATOM 740 C CA . THR A 1 107 ? -0.120 3.855 18.761 1.00 71.62 107 THR A CA 1
ATOM 741 C C . THR A 1 107 ? -0.573 2.612 19.525 1.00 71.62 107 THR A C 1
ATOM 743 O O . THR A 1 107 ? -1.505 1.934 19.083 1.00 71.62 107 THR A O 1
ATOM 746 N N . GLY A 1 108 ? -0.018 2.391 20.723 1.00 75.31 108 GLY A N 1
ATOM 747 C CA . GLY A 1 108 ? -0.439 1.313 21.633 1.00 75.31 108 GLY A CA 1
ATOM 748 C C . GLY A 1 108 ? -0.353 -0.072 20.982 1.00 75.31 108 GLY A C 1
ATOM 749 O O . GLY A 1 108 ? 0.554 -0.308 20.203 1.00 75.31 108 GLY A O 1
ATOM 750 N N . ASP A 1 109 ? -1.337 -0.937 21.252 1.00 82.44 109 ASP A N 1
ATOM 751 C CA . ASP A 1 109 ? -1.414 -2.320 20.738 1.00 82.44 109 ASP A CA 1
ATOM 752 C C . ASP A 1 109 ? -2.007 -2.412 19.307 1.00 82.44 109 ASP A C 1
ATOM 754 O O . ASP A 1 109 ? -2.786 -3.318 18.997 1.00 82.44 109 ASP A O 1
ATOM 758 N N . LEU A 1 110 ? -1.825 -1.390 18.464 1.00 89.62 110 LEU A N 1
ATOM 759 C CA . LEU A 1 110 ? -2.296 -1.426 17.075 1.00 89.62 110 LEU A CA 1
ATOM 760 C C . LEU A 1 110 ? -1.167 -1.921 16.179 1.00 89.62 110 LEU A C 1
ATOM 762 O O . LEU A 1 110 ? -0.129 -1.272 16.108 1.00 89.62 110 LEU A O 1
ATOM 766 N N . GLN A 1 111 ? -1.434 -2.989 15.424 1.00 92.62 111 GLN A N 1
ATOM 767 C CA . GLN A 1 111 ? -0.491 -3.511 14.443 1.00 92.62 111 GLN A CA 1
ATOM 768 C C . GLN A 1 111 ? 0.024 -2.416 13.518 1.00 92.62 111 GLN A C 1
ATOM 770 O O . GLN A 1 111 ? -0.766 -1.786 12.811 1.00 92.62 111 GLN A O 1
ATOM 775 N N . HIS A 1 112 ? 1.336 -2.199 13.506 1.00 93.25 112 HIS A N 1
ATOM 776 C CA . HIS A 1 112 ? 1.945 -1.069 12.813 1.00 93.25 112 HIS A CA 1
ATOM 777 C C . HIS A 1 112 ? 3.144 -1.475 11.958 1.00 93.25 112 HIS A C 1
ATOM 779 O O . HIS A 1 112 ? 3.891 -2.389 12.302 1.00 93.25 112 HIS A O 1
ATOM 785 N N . ALA A 1 113 ? 3.318 -0.777 10.835 1.00 93.62 113 ALA A N 1
ATOM 786 C CA . ALA A 1 113 ? 4.541 -0.784 10.045 1.00 93.62 113 ALA A CA 1
ATOM 787 C C . ALA A 1 113 ? 4.921 0.651 9.647 1.00 93.62 113 ALA A C 1
ATOM 789 O O . ALA A 1 113 ? 4.100 1.408 9.122 1.00 93.62 113 ALA A O 1
ATOM 790 N N . GLN A 1 114 ? 6.183 1.023 9.860 1.00 92.00 114 GLN A N 1
ATOM 791 C CA . GLN A 1 114 ? 6.647 2.382 9.598 1.00 92.00 114 GLN A CA 1
ATOM 792 C C . GLN A 1 114 ? 7.137 2.560 8.157 1.00 92.00 114 GLN A C 1
ATOM 794 O O . GLN A 1 114 ? 7.944 1.780 7.647 1.00 92.00 114 GLN A O 1
ATOM 799 N N . ILE A 1 115 ? 6.694 3.638 7.513 1.00 93.44 115 ILE A N 1
ATOM 800 C CA . ILE A 1 115 ? 7.246 4.121 6.247 1.00 93.44 115 ILE A CA 1
ATOM 801 C C . ILE A 1 115 ? 8.581 4.801 6.542 1.00 93.44 115 ILE A C 1
ATOM 803 O O . ILE A 1 115 ? 8.623 5.877 7.134 1.00 93.44 115 ILE A O 1
ATOM 807 N N . THR A 1 116 ? 9.675 4.187 6.100 1.00 91.56 116 THR A N 1
ATOM 808 C CA . THR A 1 116 ? 11.033 4.677 6.386 1.00 91.56 116 THR A CA 1
ATOM 809 C C . THR A 1 116 ? 11.660 5.418 5.208 1.00 91.56 116 THR A C 1
ATOM 811 O O . THR A 1 116 ? 12.579 6.212 5.400 1.00 91.56 116 THR A O 1
ATOM 814 N N . ALA A 1 117 ? 11.149 5.225 3.985 1.00 92.94 117 ALA A N 1
ATOM 815 C CA . ALA A 1 117 ? 11.585 5.991 2.819 1.00 92.94 117 ALA A CA 1
ATOM 816 C C . ALA A 1 117 ? 10.488 6.157 1.760 1.00 92.94 117 ALA A C 1
ATOM 818 O O . ALA A 1 117 ? 9.665 5.267 1.535 1.00 92.94 117 ALA A O 1
ATOM 819 N N . GLN A 1 118 ? 10.534 7.284 1.046 1.00 93.88 118 GLN A N 1
ATOM 820 C CA . GLN A 1 118 ? 9.733 7.535 -0.152 1.00 93.88 118 GLN A CA 1
ATOM 821 C C . GLN A 1 118 ? 10.623 7.486 -1.396 1.00 93.88 118 GLN A C 1
ATOM 823 O O . GLN A 1 118 ? 11.539 8.291 -1.547 1.00 93.88 118 GLN A O 1
ATOM 828 N N . LEU A 1 119 ? 10.343 6.556 -2.307 1.00 93.31 119 LEU A N 1
ATOM 829 C CA . LEU A 1 119 ? 11.114 6.380 -3.535 1.00 93.31 119 LEU A CA 1
ATOM 830 C C . LEU A 1 119 ? 10.622 7.340 -4.631 1.00 93.31 119 LEU A C 1
ATOM 832 O O . LEU A 1 119 ? 9.405 7.436 -4.866 1.00 93.31 119 LEU A O 1
ATOM 836 N N . PRO A 1 120 ? 11.531 7.990 -5.379 1.00 92.12 120 PRO A N 1
ATOM 837 C CA . PRO A 1 120 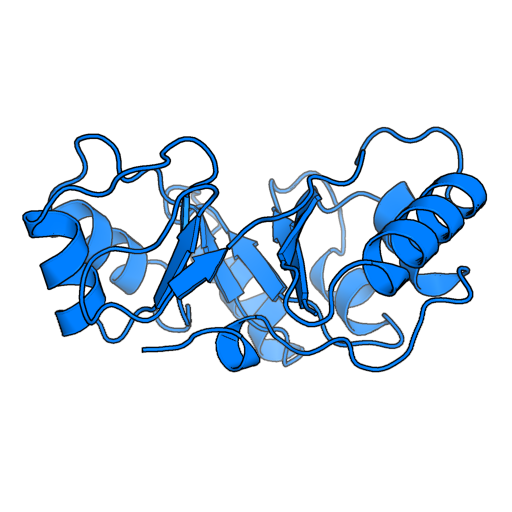? 11.163 8.981 -6.382 1.00 92.12 120 PRO A CA 1
ATOM 838 C C . PRO A 1 120 ? 10.494 8.331 -7.601 1.00 92.12 120 PRO A C 1
ATOM 840 O O . PRO A 1 120 ? 11.136 7.787 -8.499 1.00 92.12 120 PRO A O 1
ATOM 843 N N . SER A 1 121 ? 9.168 8.455 -7.679 1.00 90.50 121 SER A N 1
ATOM 844 C CA . SER A 1 121 ? 8.367 7.927 -8.798 1.00 90.50 121 SER A CA 1
ATOM 845 C C . SER A 1 121 ? 8.533 8.694 -10.124 1.00 90.50 121 SER A C 1
ATOM 847 O O . SER A 1 121 ? 8.048 8.252 -11.165 1.00 90.50 121 SER A O 1
ATOM 849 N N . THR A 1 122 ? 9.238 9.829 -10.096 1.00 90.00 122 THR A N 1
ATOM 850 C CA . THR A 1 122 ? 9.571 10.678 -11.253 1.00 90.00 122 THR A CA 1
ATOM 851 C C . THR A 1 122 ? 11.042 10.573 -11.656 1.00 90.00 122 THR A C 1
ATOM 853 O O . THR A 1 122 ? 11.543 11.440 -12.370 1.00 90.00 122 THR A O 1
ATOM 856 N N . ALA A 1 123 ? 11.760 9.551 -11.179 1.00 87.81 123 ALA A N 1
ATOM 857 C CA . ALA A 1 123 ? 13.152 9.340 -11.550 1.00 87.81 123 ALA A CA 1
ATOM 858 C C . ALA A 1 123 ? 13.312 9.250 -13.079 1.00 87.81 123 ALA A C 1
ATOM 860 O O . ALA A 1 123 ? 12.522 8.609 -13.771 1.00 87.81 123 ALA A O 1
ATOM 861 N N . SER A 1 124 ? 14.366 9.863 -13.616 1.00 89.31 124 SER A N 1
ATOM 862 C CA . SER A 1 124 ? 14.636 9.836 -15.062 1.00 89.31 124 SER A CA 1
ATOM 863 C C . SER A 1 124 ? 15.281 8.527 -15.529 1.00 89.31 124 SER A C 1
ATOM 865 O O . SER A 1 124 ? 15.348 8.269 -16.727 1.00 89.31 124 SER A O 1
ATOM 867 N N . SER A 1 125 ? 15.793 7.707 -14.603 1.00 93.62 125 SER A N 1
ATOM 868 C CA . SER A 1 125 ? 16.520 6.474 -14.913 1.00 93.62 125 SER A CA 1
ATOM 869 C C . SER A 1 125 ? 16.106 5.323 -13.990 1.00 93.62 125 SER A C 1
ATOM 871 O O . SER A 1 125 ? 16.348 5.400 -12.782 1.00 93.62 125 SER A O 1
ATOM 873 N N . PRO A 1 126 ? 15.567 4.219 -14.545 1.00 93.81 126 PRO A N 1
ATOM 874 C CA . PRO A 1 126 ? 15.258 3.012 -13.780 1.00 93.81 126 PRO A CA 1
ATOM 875 C C . PRO A 1 126 ? 16.480 2.383 -13.098 1.00 93.81 126 PRO A C 1
ATOM 877 O O . PRO A 1 126 ? 16.373 1.861 -11.996 1.00 93.81 126 PRO A O 1
ATOM 880 N N . ILE A 1 127 ? 17.657 2.452 -13.729 1.00 92.44 127 ILE A N 1
ATOM 881 C CA . ILE A 1 127 ? 18.893 1.858 -13.191 1.00 92.44 127 ILE A CA 1
ATOM 882 C C . ILE A 1 127 ? 19.366 2.626 -11.953 1.00 92.44 127 ILE A C 1
ATOM 884 O O . ILE A 1 127 ? 19.824 2.021 -10.986 1.00 92.44 127 ILE A O 1
ATOM 888 N N . VAL A 1 128 ? 19.262 3.959 -11.978 1.00 92.56 128 VAL A N 1
ATOM 889 C CA . VAL A 1 128 ? 19.628 4.799 -10.829 1.00 92.56 128 VAL A CA 1
ATOM 890 C C . VAL A 1 128 ? 18.665 4.549 -9.674 1.00 92.56 128 VAL A C 1
ATOM 892 O O . VAL A 1 128 ? 19.123 4.279 -8.568 1.00 92.56 128 VAL A O 1
ATOM 895 N N . LEU A 1 129 ? 17.359 4.530 -9.955 1.00 94.44 129 LEU A N 1
ATOM 896 C CA . LEU A 1 129 ? 16.339 4.222 -8.954 1.00 94.44 129 LEU A CA 1
ATOM 897 C C . LEU A 1 129 ? 16.553 2.834 -8.329 1.00 94.44 129 LEU A C 1
ATOM 899 O O . LEU A 1 129 ? 16.500 2.692 -7.115 1.00 94.44 129 LEU A O 1
ATOM 903 N N . ALA A 1 130 ? 16.869 1.813 -9.130 1.00 93.88 130 ALA A N 1
ATOM 904 C CA . ALA A 1 130 ? 17.167 0.479 -8.612 1.00 93.88 130 ALA A CA 1
ATOM 905 C C . ALA A 1 130 ? 18.358 0.470 -7.641 1.00 93.88 130 ALA A C 1
ATOM 907 O O . ALA A 1 130 ? 18.303 -0.185 -6.605 1.00 93.88 130 ALA A O 1
ATOM 908 N N . ARG A 1 131 ? 19.430 1.211 -7.951 1.00 92.12 131 ARG A N 1
ATOM 909 C CA . ARG A 1 131 ? 20.599 1.327 -7.062 1.00 92.12 131 ARG A CA 1
ATOM 910 C C . ARG A 1 131 ? 20.263 2.035 -5.755 1.00 92.12 131 ARG A C 1
ATOM 912 O O . ARG A 1 131 ? 20.754 1.618 -4.712 1.00 92.12 131 ARG A O 1
ATOM 919 N N . GLU A 1 132 ? 19.444 3.079 -5.817 1.00 92.00 132 GLU A N 1
ATOM 920 C CA . GLU A 1 132 ? 18.962 3.796 -4.635 1.00 92.00 132 GLU A CA 1
ATOM 921 C C . GLU A 1 132 ? 18.135 2.874 -3.731 1.00 92.00 132 GLU A C 1
ATOM 923 O O . GLU A 1 132 ? 18.418 2.777 -2.539 1.00 92.00 132 GLU A O 1
ATOM 928 N N . ILE A 1 133 ? 17.207 2.104 -4.312 1.00 92.12 133 ILE A N 1
ATOM 929 C CA . ILE A 1 133 ? 16.424 1.093 -3.586 1.00 92.12 133 ILE A CA 1
ATOM 930 C C . ILE A 1 133 ? 17.347 0.063 -2.931 1.00 92.12 133 ILE A C 1
ATOM 932 O O . ILE A 1 133 ? 17.179 -0.231 -1.751 1.00 92.12 133 ILE A O 1
ATOM 936 N N . SER A 1 134 ? 18.343 -0.464 -3.653 1.00 91.25 134 SER A N 1
ATOM 937 C CA . SER A 1 134 ? 19.307 -1.411 -3.077 1.00 91.25 134 SER A CA 1
ATOM 938 C C . SER A 1 134 ? 20.117 -0.803 -1.929 1.00 91.25 134 SER A C 1
ATOM 940 O O . SER A 1 134 ? 20.413 -1.501 -0.963 1.00 91.25 134 SER A O 1
ATOM 942 N N . GLY A 1 135 ? 20.469 0.483 -2.019 1.00 90.44 135 GLY A N 1
ATOM 943 C CA . GLY A 1 135 ? 21.165 1.205 -0.954 1.00 90.44 135 GLY A CA 1
ATOM 944 C C . GLY A 1 135 ? 20.315 1.341 0.308 1.00 90.44 135 GLY A C 1
ATOM 945 O O . GLY A 1 135 ? 20.789 1.027 1.397 1.00 90.44 135 GLY A O 1
ATOM 946 N N . LEU A 1 136 ? 19.048 1.736 0.157 1.00 89.75 136 LEU A N 1
ATOM 947 C CA . LEU A 1 136 ? 18.092 1.830 1.265 1.00 89.75 136 LEU A CA 1
ATOM 948 C C . LEU A 1 136 ? 17.839 0.459 1.900 1.00 89.75 136 LEU A C 1
ATOM 950 O 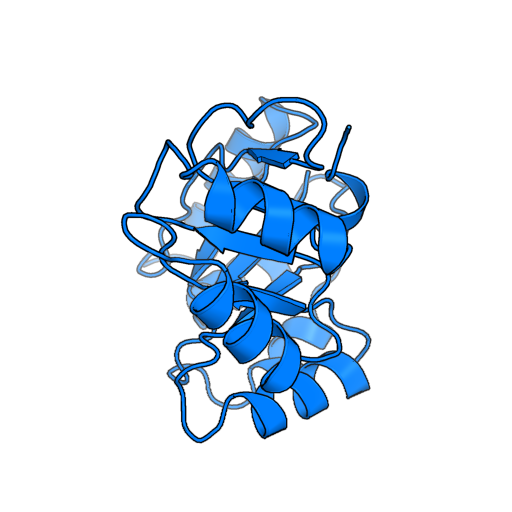O . LEU A 1 136 ? 17.931 0.306 3.116 1.00 89.75 136 LEU A O 1
ATOM 954 N N . ALA A 1 137 ? 17.611 -0.560 1.074 1.00 87.44 137 ALA A N 1
ATOM 955 C CA . ALA A 1 137 ? 17.378 -1.934 1.508 1.00 87.44 137 ALA A CA 1
ATOM 956 C C . ALA A 1 137 ? 18.555 -2.541 2.297 1.00 87.44 137 ALA A C 1
ATOM 958 O O . ALA A 1 137 ? 18.363 -3.440 3.108 1.00 87.44 137 ALA A O 1
ATOM 959 N N . ALA A 1 138 ? 19.781 -2.059 2.083 1.00 85.12 138 ALA A N 1
ATOM 960 C CA . ALA A 1 138 ? 20.943 -2.506 2.847 1.00 85.12 138 ALA A CA 1
ATOM 961 C C . ALA A 1 138 ? 21.015 -1.899 4.261 1.00 85.12 138 ALA A C 1
ATOM 963 O O . ALA A 1 138 ? 21.739 -2.426 5.105 1.00 85.12 138 ALA A O 1
ATOM 964 N N . SER A 1 139 ? 20.307 -0.793 4.515 1.00 79.19 139 SER A N 1
ATOM 965 C CA . SER A 1 139 ? 20.380 -0.064 5.788 1.00 79.19 139 SER A CA 1
ATOM 966 C C . SER A 1 139 ? 19.376 -0.521 6.845 1.00 79.19 139 SER A C 1
ATOM 968 O O . SER A 1 139 ? 19.660 -0.373 8.031 1.00 79.19 139 SER A O 1
ATOM 970 N N . ASP A 1 140 ? 18.237 -1.088 6.441 1.00 74.06 140 ASP A N 1
ATOM 971 C CA . ASP A 1 140 ? 17.124 -1.370 7.347 1.00 74.06 140 ASP A CA 1
ATOM 972 C C . ASP A 1 140 ? 16.352 -2.625 6.909 1.00 74.06 140 ASP A C 1
ATOM 974 O O . ASP A 1 140 ? 15.882 -2.730 5.776 1.00 74.06 140 ASP A O 1
ATOM 978 N N . GLN A 1 141 ? 16.234 -3.597 7.815 1.00 66.94 141 GLN A N 1
ATOM 979 C CA . GLN A 1 141 ? 15.614 -4.894 7.530 1.00 66.94 141 GLN A CA 1
ATOM 980 C C . GLN A 1 141 ? 14.080 -4.854 7.630 1.00 66.94 141 GLN A C 1
ATOM 982 O O . GLN A 1 141 ? 13.414 -5.671 6.981 1.00 66.94 141 GLN A O 1
ATOM 987 N N . ASP A 1 142 ? 13.514 -3.861 8.322 1.00 76.75 142 ASP A N 1
ATOM 988 C CA . ASP A 1 142 ? 12.072 -3.721 8.579 1.00 76.75 142 ASP A CA 1
ATOM 989 C C . ASP A 1 142 ? 11.456 -2.484 7.914 1.00 76.75 142 ASP A C 1
ATOM 991 O O . ASP A 1 142 ? 10.358 -2.048 8.247 1.00 76.75 142 ASP A O 1
ATOM 995 N N . ALA A 1 143 ? 12.135 -1.963 6.897 1.00 85.25 143 ALA A N 1
ATOM 996 C CA . ALA A 1 143 ? 11.682 -0.808 6.149 1.00 85.25 143 ALA A CA 1
ATOM 997 C C . ALA A 1 143 ? 10.423 -1.072 5.306 1.00 85.25 143 ALA A C 1
ATOM 999 O O . ALA A 1 143 ? 10.358 -2.055 4.550 1.00 85.25 143 ALA A O 1
ATOM 1000 N N . VAL A 1 144 ? 9.480 -0.125 5.339 1.00 94.81 144 VAL A N 1
ATOM 1001 C CA . VAL A 1 144 ? 8.456 0.047 4.301 1.00 94.81 144 VAL A CA 1
ATOM 1002 C C . VAL A 1 144 ? 8.872 1.185 3.374 1.00 94.81 144 VAL A C 1
ATOM 1004 O O . VAL A 1 144 ? 8.960 2.346 3.778 1.00 94.81 144 VAL A O 1
ATOM 1007 N N . PHE A 1 145 ? 9.098 0.859 2.103 1.00 95.94 145 PHE A N 1
ATOM 1008 C CA . PHE A 1 145 ? 9.362 1.846 1.062 1.00 95.94 145 PHE A CA 1
ATOM 1009 C C . PHE A 1 145 ? 8.073 2.211 0.337 1.00 95.94 145 PHE A C 1
ATOM 1011 O O . PHE A 1 145 ? 7.411 1.356 -0.255 1.00 95.94 145 PHE A O 1
ATOM 1018 N N . LEU A 1 146 ? 7.737 3.495 0.346 1.00 97.00 146 LEU A N 1
ATOM 1019 C CA . LEU A 1 146 ? 6.556 4.026 -0.316 1.00 97.00 146 LEU A CA 1
ATOM 1020 C C . LEU A 1 146 ? 6.914 4.600 -1.686 1.00 97.00 146 LEU A C 1
ATOM 1022 O O . LEU A 1 146 ? 7.892 5.326 -1.839 1.00 97.00 146 LEU A O 1
ATOM 1026 N N . THR A 1 147 ? 6.086 4.351 -2.694 1.00 97.50 147 THR A N 1
ATOM 1027 C CA . THR A 1 147 ? 6.193 5.046 -3.981 1.00 97.50 147 THR A CA 1
ATOM 1028 C C . THR A 1 147 ? 4.851 5.133 -4.698 1.00 97.50 147 THR A C 1
ATOM 1030 O O . THR A 1 147 ? 3.834 4.646 -4.210 1.00 97.50 147 THR A O 1
ATOM 1033 N N . ARG A 1 148 ? 4.829 5.758 -5.877 1.00 97.75 148 ARG A N 1
ATOM 1034 C CA . ARG A 1 148 ? 3.675 5.719 -6.783 1.00 97.75 148 ARG A CA 1
ATOM 1035 C C . ARG A 1 148 ? 3.923 4.713 -7.889 1.00 97.75 148 ARG A C 1
ATOM 1037 O O . ARG A 1 148 ? 5.026 4.632 -8.429 1.00 97.75 148 ARG A O 1
ATOM 1044 N N . LEU A 1 149 ? 2.874 4.003 -8.277 1.00 97.75 149 LEU A N 1
ATOM 1045 C CA . LEU A 1 149 ? 2.922 3.059 -9.378 1.00 97.75 149 LEU A CA 1
ATOM 1046 C C . LEU A 1 149 ? 3.171 3.813 -10.693 1.00 97.75 149 LEU A C 1
ATOM 1048 O O . LEU A 1 149 ? 2.311 4.542 -11.197 1.00 97.75 149 LEU A O 1
ATOM 1052 N N . ARG A 1 150 ? 4.388 3.683 -11.225 1.00 97.50 150 ARG A N 1
ATOM 1053 C CA . ARG A 1 150 ? 4.851 4.365 -12.441 1.00 97.50 150 ARG A CA 1
ATOM 1054 C C . ARG A 1 150 ? 5.709 3.432 -13.298 1.00 97.50 150 ARG A C 1
ATOM 1056 O O . ARG A 1 150 ? 6.386 2.562 -12.747 1.00 97.50 150 ARG A O 1
ATOM 1063 N N . PRO A 1 151 ? 5.780 3.654 -14.626 1.00 96.00 151 PRO A N 1
ATOM 1064 C CA . PRO A 1 151 ? 6.621 2.848 -15.511 1.00 96.00 151 PRO A CA 1
ATOM 1065 C C . PRO A 1 151 ? 8.096 2.793 -15.095 1.00 96.00 151 PRO A C 1
ATOM 1067 O O . PRO A 1 151 ? 8.696 1.724 -15.148 1.00 96.00 151 PRO A O 1
ATOM 1070 N N . VAL A 1 152 ? 8.673 3.914 -14.636 1.00 95.69 152 VAL A N 1
ATOM 1071 C CA . VAL A 1 152 ? 10.076 3.946 -14.182 1.00 95.69 152 VAL A CA 1
ATOM 1072 C C . VAL A 1 152 ? 10.303 3.056 -12.958 1.00 95.69 152 VAL A C 1
ATOM 1074 O O . VAL A 1 152 ? 11.305 2.349 -12.905 1.00 95.69 152 VAL A O 1
ATOM 1077 N N . VAL A 1 153 ? 9.354 3.033 -12.017 1.00 96.88 153 VAL A N 1
ATOM 1078 C CA . VAL A 1 153 ? 9.423 2.206 -10.805 1.00 96.88 153 VAL A CA 1
ATOM 1079 C C . VAL A 1 153 ? 9.366 0.731 -11.185 1.00 96.88 153 VAL A C 1
ATOM 1081 O O . VAL A 1 153 ? 10.240 -0.034 -10.795 1.00 96.88 153 VAL A O 1
ATOM 1084 N N . ILE A 1 154 ? 8.408 0.333 -12.026 1.00 96.88 154 ILE A N 1
ATOM 1085 C CA . ILE A 1 154 ? 8.314 -1.054 -12.501 1.00 96.88 154 ILE A CA 1
ATOM 1086 C C . ILE A 1 154 ? 9.579 -1.467 -13.258 1.00 96.88 154 ILE A C 1
ATOM 1088 O O . ILE A 1 154 ? 10.105 -2.555 -13.034 1.00 96.88 154 ILE A O 1
ATOM 1092 N N . ALA A 1 155 ? 10.109 -0.603 -14.124 1.00 95.44 155 ALA A N 1
ATOM 1093 C CA . ALA A 1 155 ? 11.354 -0.881 -14.830 1.00 95.44 155 ALA A CA 1
ATOM 1094 C C . ALA A 1 155 ? 12.541 -1.043 -13.863 1.00 95.44 155 ALA A C 1
ATOM 1096 O O . ALA A 1 155 ? 13.351 -1.949 -14.052 1.00 95.44 155 ALA A O 1
ATOM 1097 N N . ALA A 1 156 ? 12.624 -0.214 -12.817 1.00 95.62 156 ALA A N 1
ATOM 1098 C CA . ALA A 1 156 ? 13.680 -0.290 -11.811 1.00 95.62 156 ALA A CA 1
ATOM 1099 C C . ALA A 1 156 ? 13.614 -1.610 -11.037 1.00 95.62 156 ALA A C 1
ATOM 1101 O O . ALA A 1 156 ? 14.625 -2.294 -10.902 1.00 95.62 156 ALA A O 1
ATOM 1102 N N . LEU A 1 157 ? 12.416 -2.006 -10.603 1.00 95.06 157 LEU A N 1
ATOM 1103 C CA . LEU A 1 157 ? 12.206 -3.236 -9.840 1.00 95.06 157 LEU A CA 1
ATOM 1104 C C . LEU A 1 157 ? 12.385 -4.511 -10.674 1.00 95.06 157 LEU A C 1
ATOM 1106 O O . LEU A 1 157 ? 12.724 -5.557 -10.131 1.00 95.06 157 LEU A O 1
ATOM 1110 N N . ARG A 1 158 ? 12.190 -4.438 -11.996 1.00 92.94 158 ARG A N 1
ATOM 1111 C CA . ARG A 1 158 ? 12.423 -5.571 -12.908 1.00 92.94 158 ARG A CA 1
ATOM 1112 C C . ARG A 1 158 ? 13.879 -5.728 -13.322 1.00 92.94 158 ARG A C 1
ATOM 1114 O O . ARG A 1 158 ? 14.347 -6.851 -13.467 1.00 92.94 158 ARG A O 1
ATOM 1121 N N . ALA A 1 159 ? 14.552 -4.618 -13.619 1.00 84.06 159 ALA A N 1
ATOM 1122 C CA . ALA A 1 159 ? 15.900 -4.633 -14.186 1.00 84.06 159 ALA A CA 1
ATOM 1123 C C . ALA A 1 159 ? 17.000 -4.551 -13.117 1.00 84.06 159 ALA A C 1
ATOM 1125 O O . ALA A 1 159 ? 18.153 -4.876 -13.396 1.00 84.06 159 ALA A O 1
ATOM 1126 N N . GLY A 1 160 ? 16.664 -4.073 -11.919 1.00 75.56 160 GLY A N 1
ATOM 1127 C CA . GLY A 1 160 ? 17.598 -3.890 -10.820 1.00 75.56 160 GLY A CA 1
ATOM 1128 C C . GLY A 1 160 ? 18.042 -5.199 -10.176 1.00 75.56 160 GLY A C 1
ATOM 1129 O O . GLY A 1 160 ? 17.242 -6.104 -9.961 1.00 75.56 160 GLY A O 1
ATOM 1130 N N . THR A 1 161 ? 19.313 -5.271 -9.779 1.00 81.69 161 THR A N 1
ATOM 1131 C CA . THR A 1 161 ? 19.774 -6.269 -8.806 1.00 81.69 161 THR A CA 1
ATOM 1132 C C . THR A 1 161 ? 19.389 -5.790 -7.410 1.00 81.69 161 THR A C 1
ATOM 1134 O O . THR A 1 161 ? 20.152 -5.084 -6.744 1.00 81.69 161 THR A O 1
ATOM 1137 N N . LEU A 1 162 ? 18.167 -6.118 -7.004 1.00 84.31 162 LEU A N 1
ATOM 1138 C CA . LEU A 1 162 ? 17.656 -5.799 -5.676 1.00 84.31 162 LEU A CA 1
ATOM 1139 C C . LEU A 1 162 ? 18.025 -6.899 -4.671 1.00 84.31 162 LEU A C 1
ATOM 1141 O O . LEU A 1 162 ? 18.163 -8.062 -5.065 1.00 84.31 162 LEU A O 1
ATOM 1145 N N . PRO A 1 163 ? 18.174 -6.565 -3.378 1.00 84.06 163 PRO A N 1
ATOM 1146 C CA . PRO A 1 163 ? 18.321 -7.567 -2.332 1.00 84.06 163 PRO A CA 1
ATOM 1147 C C . PRO A 1 163 ? 17.113 -8.508 -2.275 1.00 84.06 163 PRO A C 1
ATOM 1149 O O . PRO A 1 163 ? 15.990 -8.141 -2.621 1.00 84.06 163 PRO A O 1
ATOM 1152 N N . THR A 1 164 ? 17.337 -9.729 -1.800 1.00 85.94 164 THR A N 1
ATOM 1153 C CA . THR A 1 164 ? 16.256 -10.665 -1.470 1.00 85.94 164 THR A CA 1
ATOM 1154 C C . THR A 1 164 ? 15.579 -10.276 -0.152 1.00 85.94 164 THR A C 1
ATOM 1156 O O . THR A 1 164 ? 16.149 -9.530 0.639 1.00 85.94 164 THR A O 1
ATOM 1159 N N . GLY A 1 165 ? 14.399 -10.836 0.132 1.00 88.81 165 GLY A N 1
ATOM 1160 C CA . GLY A 1 165 ? 13.722 -10.645 1.426 1.00 88.81 165 GLY A CA 1
ATOM 1161 C C . GLY A 1 165 ? 12.653 -9.551 1.439 1.00 88.81 165 GLY A C 1
ATOM 1162 O O . GLY A 1 165 ? 12.215 -9.131 2.509 1.00 88.81 165 GLY A O 1
ATOM 1163 N N . PHE A 1 166 ? 12.213 -9.102 0.262 1.00 93.75 166 PHE A N 1
ATOM 1164 C CA . PHE A 1 166 ? 10.968 -8.352 0.154 1.00 93.75 166 PHE A CA 1
ATOM 1165 C C . PHE A 1 166 ? 9.784 -9.270 0.446 1.00 93.75 166 PHE A C 1
ATOM 1167 O O . PHE A 1 166 ? 9.707 -10.385 -0.074 1.00 93.75 166 PHE A O 1
ATOM 1174 N N . VAL A 1 167 ? 8.876 -8.781 1.280 1.00 96.12 167 VAL A N 1
ATOM 1175 C CA . VAL A 1 167 ? 7.651 -9.457 1.711 1.00 96.12 167 VAL A CA 1
ATOM 1176 C C . VAL A 1 167 ? 6.454 -8.518 1.512 1.00 96.12 167 VAL A C 1
ATOM 1178 O O . VAL A 1 167 ? 6.654 -7.303 1.414 1.00 96.12 167 VAL A O 1
ATOM 1181 N N . PRO A 1 168 ? 5.214 -9.040 1.440 1.00 97.12 168 PRO A N 1
ATOM 1182 C CA . PRO A 1 168 ? 4.024 -8.204 1.584 1.00 97.12 168 PRO A CA 1
ATOM 1183 C C . PRO A 1 168 ? 4.078 -7.419 2.902 1.00 97.12 168 PRO A C 1
ATOM 1185 O O . PRO A 1 168 ? 4.646 -7.899 3.887 1.00 97.12 168 PRO A O 1
ATOM 1188 N N . VAL A 1 169 ? 3.498 -6.219 2.936 1.00 97.06 169 VAL A N 1
ATOM 1189 C CA . VAL A 1 169 ? 3.574 -5.343 4.116 1.00 97.06 169 VAL A CA 1
ATOM 1190 C C . VAL A 1 169 ? 2.895 -5.955 5.340 1.00 97.06 169 VAL A C 1
ATOM 1192 O O . VAL A 1 169 ? 3.322 -5.676 6.455 1.00 97.06 169 VAL A O 1
ATOM 1195 N N . SER A 1 170 ? 1.916 -6.850 5.158 1.00 96.75 170 SER A N 1
ATOM 1196 C CA . SER A 1 170 ? 1.300 -7.580 6.277 1.00 96.75 170 SER A CA 1
ATOM 1197 C C . SER A 1 170 ? 2.297 -8.376 7.118 1.00 96.75 170 SER A C 1
ATOM 1199 O O . SER A 1 170 ? 2.096 -8.525 8.316 1.00 96.75 170 SER A O 1
ATOM 1201 N N . ALA A 1 171 ? 3.404 -8.837 6.529 1.00 95.69 171 ALA A N 1
ATOM 1202 C CA . ALA A 1 171 ? 4.452 -9.544 7.262 1.00 95.69 171 ALA A CA 1
ATOM 1203 C C . ALA A 1 171 ? 5.302 -8.617 8.154 1.00 95.69 171 ALA A C 1
ATOM 1205 O O . ALA A 1 171 ? 6.083 -9.106 8.970 1.00 95.69 171 ALA A O 1
ATOM 1206 N N . LEU A 1 172 ? 5.183 -7.296 7.977 1.00 94.12 172 LEU A N 1
ATOM 1207 C CA . LEU A 1 172 ? 5.855 -6.281 8.790 1.00 94.12 172 LEU A CA 1
ATOM 1208 C C . LEU A 1 172 ? 4.923 -5.606 9.800 1.00 94.12 172 LEU A C 1
ATOM 1210 O O . LEU A 1 172 ? 5.411 -4.837 10.620 1.00 94.12 172 LEU A O 1
ATOM 1214 N N . LEU A 1 173 ? 3.618 -5.886 9.754 1.00 92.31 173 LEU A N 1
ATOM 1215 C CA . LEU A 1 173 ? 2.673 -5.423 10.764 1.00 92.31 173 LEU A CA 1
ATOM 1216 C C . LEU A 1 173 ? 2.971 -6.146 12.083 1.00 92.31 173 LEU A C 1
ATOM 1218 O O . LEU A 1 173 ? 2.865 -7.372 12.161 1.00 92.31 173 LEU A O 1
ATOM 1222 N N . ARG A 1 174 ? 3.386 -5.392 13.101 1.00 81.31 174 ARG A N 1
ATOM 1223 C CA . ARG A 1 174 ? 3.745 -5.909 14.431 1.00 81.31 174 ARG A CA 1
ATOM 1224 C C . ARG A 1 174 ? 2.883 -5.261 15.503 1.00 81.31 174 ARG A C 1
ATOM 1226 O O . ARG A 1 174 ? 2.563 -4.084 15.362 1.00 81.31 174 ARG A O 1
ATOM 1233 N N . ASP A 1 175 ? 2.524 -6.048 16.516 1.00 63.28 175 ASP A N 1
ATOM 1234 C CA . ASP A 1 175 ? 1.820 -5.592 17.723 1.00 63.28 175 ASP A CA 1
ATOM 1235 C C . ASP A 1 175 ? 2.706 -4.691 18.602 1.00 63.28 175 ASP A C 1
ATOM 1237 O O . ASP A 1 175 ? 3.943 -4.917 18.631 1.00 63.28 175 ASP A O 1
#

InterPro domains:
  IPR011330 Glycoside hydrolase/deacetylase, beta/alpha-barrel [SSF88713] (1-173)

Secondary structure (DSSP, 8-state):
-EEEEE--S-STTHHHHHHTSSS--EEEE-TTSTTHHHHHHHHHHTT-EEEEE---TT--HHHHHHHHHH-TT--EEE-SS-S---HHHHHHHHHHT-EEEESSPP-TTS-EEEEEEE--TT-S-HHHHHHHHHHHHHH-SSPEEEEE--HHHHHHHHHS-PPS----GGGG-B-

Radius of gyration: 15.32 Å; chains: 1; bounding box: 38×27×39 Å

Sequence (175 aa):
MAIVMIDDGMMVGGPQAVAALPMPVTIAIDPSRADATDKMNAYRAMGIEVVALLRLEGAGPTAVFAAQHALPQAVAVMDVDSAEIGTGAANALREAGLGLISMGEGTGDLQHAQITAQLPSTASSPIVLAREISGLAASDQDAVFLTRLRPVVIAALRAGTLPTGFVPVSALLRD

Organism: Ketogulonicigenium vulgare (strain WSH-001) (NCBI:txid759362)

Foldseek 3Di:
DAEEAEEPPPDDPLLVLQLPFPFAHEYEYALPDPCRLVVLCSNVVSVHAYAYEDAQVVDALVRLVSSCVSRVRHQAYEYEDDQDHDPRNQVSCVVSNHAYEYQHDDDDQGFYAHAPEEQDLPDPALAVSLVVQQVVCVPDLRHYYYYHRHPSPSSNSRVHPHDPNHDYNSVSGDD